Protein AF-A0A1G3RP27-F1 (afdb_monomer_lite)

Radius of gyration: 16.01 Å; chains: 1; bounding box: 35×32×44 Å

Foldseek 3Di:
DVVCVVVVQPDDDDDDPDPVVLVPDDPVSNCVRQNPVNLLQEAEEDADDPVVCVVSNSAPCRSVLYQYLCNVVDDFDDDDPVNSCVNSLNDPVSVVVSSCVSRVCRVVSNVVRVVVVVVVVD

Secondary structure (DSSP, 8-state):
-HHHHHTT--------S-HHHHHTS-HHHHHHHS-HHHHHT---EESS-GGGGGGG--STTGGGG-EETTTTSSPPPPS-HHHHHHHTT-SHHHHHHHHHHHHHTHHHHHHHHHHHHHHHT-

Sequence (122 aa):
MPVLKEKNLNVRLVCVTSYELFALQNAAYLESIVGPADRADSTFITTHARRLMGEWVFNSDAEKYALSSDWDDRWRSGGALDEVLDEAHMTPEWILKGVQRFVGERDQRLADLIHDIDIALQ

pLDDT: mean 94.34, std 4.42, range [57.84, 97.88]

Structure (mmCIF, N/CA/C/O backbone):
data_AF-A0A1G3RP27-F1
#
_entry.id   AF-A0A1G3RP27-F1
#
loop_
_atom_site.group_PDB
_atom_site.id
_atom_site.type_symbol
_atom_site.label_atom_id
_atom_site.label_alt_id
_atom_site.label_comp_id
_atom_site.label_asym_id
_atom_site.label_entity_id
_atom_site.label_seq_id
_atom_site.pdbx_PDB_ins_code
_atom_site.Cartn_x
_atom_site.Cartn_y
_atom_site.Cartn_z
_atom_site.occupancy
_atom_site.B_iso_or_equiv
_atom_site.auth_seq_id
_atom_site.auth_comp_id
_atom_site.auth_asym_id
_atom_site.auth_atom_id
_atom_site.pdbx_PDB_model_num
ATOM 1 N N . MET A 1 1 ? -10.276 -14.306 3.629 1.00 57.84 1 MET A N 1
ATOM 2 C CA . MET A 1 1 ? -11.033 -13.079 3.299 1.00 57.84 1 MET A CA 1
ATOM 3 C C . MET A 1 1 ? -12.052 -13.385 2.202 1.00 57.84 1 MET A C 1
ATOM 5 O O . MET A 1 1 ? -11.664 -13.410 1.039 1.00 57.84 1 MET A O 1
ATOM 9 N N . PRO A 1 2 ? -13.312 -13.691 2.555 1.00 75.38 2 PRO A N 1
ATOM 10 C CA . PRO A 1 2 ? -14.364 -14.071 1.598 1.00 75.38 2 PRO A CA 1
ATOM 11 C C . PRO A 1 2 ? -14.642 -12.978 0.555 1.00 75.38 2 PRO A C 1
ATOM 13 O O . PRO A 1 2 ? -14.640 -13.246 -0.641 1.00 75.38 2 PRO A O 1
ATOM 16 N N . VAL A 1 3 ? -14.704 -11.723 1.010 1.00 86.31 3 VAL A N 1
ATOM 17 C CA . VAL A 1 3 ? -15.089 -10.555 0.202 1.00 86.31 3 VAL A CA 1
ATOM 18 C C . VAL A 1 3 ? -14.172 -10.299 -1.004 1.00 86.31 3 VAL A C 1
ATOM 20 O O . VAL A 1 3 ? -14.656 -9.953 -2.078 1.00 86.31 3 VAL A O 1
ATOM 23 N N . LEU A 1 4 ? -12.851 -10.492 -0.873 1.00 86.25 4 LEU A N 1
ATOM 24 C CA . LEU A 1 4 ? -11.916 -10.294 -1.996 1.00 86.25 4 LEU A CA 1
ATOM 25 C C . LEU A 1 4 ? -12.121 -11.340 -3.099 1.00 86.25 4 LEU A C 1
ATOM 27 O O . LEU A 1 4 ? -12.065 -11.009 -4.281 1.00 86.25 4 LEU A O 1
ATOM 31 N N . LYS A 1 5 ? -12.401 -12.592 -2.707 1.00 85.62 5 LYS A N 1
ATOM 32 C CA . LYS A 1 5 ? -12.699 -13.682 -3.644 1.00 85.62 5 LYS A CA 1
ATOM 33 C C . LYS A 1 5 ? -14.053 -13.476 -4.316 1.00 85.62 5 LYS A C 1
ATOM 35 O O . LYS A 1 5 ? -14.148 -13.624 -5.526 1.00 85.62 5 LYS A O 1
ATOM 40 N N . GLU A 1 6 ? -15.070 -13.084 -3.551 1.00 90.38 6 GLU A N 1
ATOM 41 C CA . GLU A 1 6 ? -16.410 -12.767 -4.069 1.00 90.38 6 GLU A CA 1
ATOM 42 C C . GLU A 1 6 ? -16.377 -11.641 -5.108 1.00 90.38 6 GLU A C 1
ATOM 44 O O . GLU A 1 6 ? -17.086 -11.695 -6.108 1.00 90.38 6 GLU A O 1
ATOM 49 N N . LYS A 1 7 ? -15.522 -10.635 -4.897 1.00 89.31 7 LYS A N 1
ATOM 50 C CA . LYS A 1 7 ? -15.333 -9.510 -5.823 1.00 89.31 7 LYS A CA 1
ATOM 51 C C . LYS A 1 7 ? -14.309 -9.775 -6.931 1.00 89.31 7 LYS A C 1
ATOM 53 O O . LYS A 1 7 ? -14.045 -8.870 -7.715 1.00 89.31 7 LYS A O 1
ATOM 58 N N . ASN A 1 8 ? -13.743 -10.984 -6.997 1.00 92.00 8 ASN A N 1
ATOM 59 C CA . ASN A 1 8 ? -12.725 -11.388 -7.969 1.00 92.00 8 ASN A CA 1
ATOM 60 C C . ASN A 1 8 ? -11.515 -10.429 -8.038 1.00 92.00 8 ASN A C 1
ATOM 62 O O . ASN A 1 8 ? -11.008 -10.115 -9.113 1.00 92.00 8 ASN A O 1
ATOM 66 N N . LEU A 1 9 ? -11.066 -9.932 -6.881 1.00 92.12 9 LEU A N 1
ATOM 67 C CA . LEU A 1 9 ? -9.916 -9.033 -6.787 1.00 92.12 9 LEU A CA 1
ATOM 68 C C . LEU A 1 9 ? -8.628 -9.857 -6.699 1.00 92.12 9 LEU A C 1
ATOM 70 O O . LEU A 1 9 ? -8.378 -10.524 -5.693 1.00 92.12 9 LEU A O 1
ATOM 74 N N . ASN A 1 10 ? -7.807 -9.806 -7.749 1.00 91.19 10 ASN A N 1
ATOM 75 C CA . ASN A 1 10 ? -6.517 -10.490 -7.787 1.00 91.19 10 ASN A CA 1
ATOM 76 C C . ASN A 1 10 ? -5.450 -9.668 -7.050 1.00 91.19 10 ASN A C 1
ATOM 78 O O . ASN A 1 10 ? -4.773 -8.837 -7.650 1.00 91.19 10 ASN A O 1
ATOM 82 N N . VAL A 1 11 ? -5.333 -9.879 -5.738 1.00 92.69 11 VAL A N 1
ATOM 83 C CA . VAL A 1 11 ? -4.360 -9.190 -4.879 1.00 92.69 11 VAL A CA 1
ATOM 84 C C . VAL A 1 11 ? -3.637 -10.154 -3.958 1.00 92.69 11 VAL A C 1
ATOM 86 O O . VAL A 1 11 ? -4.193 -11.160 -3.510 1.00 92.69 11 VAL A O 1
ATOM 89 N N . ARG A 1 12 ? -2.406 -9.786 -3.608 1.00 93.88 12 ARG A N 1
ATOM 90 C CA . ARG A 1 12 ? -1.611 -10.443 -2.577 1.00 93.88 12 ARG A CA 1
ATOM 91 C C . ARG A 1 12 ? -1.407 -9.472 -1.421 1.00 93.88 12 ARG A C 1
ATOM 93 O O . ARG A 1 12 ? -0.906 -8.374 -1.618 1.00 93.88 12 ARG A O 1
ATOM 100 N N . LEU A 1 13 ? -1.818 -9.876 -0.222 1.00 93.56 13 LEU A N 1
ATOM 101 C CA . LEU A 1 13 ? -1.623 -9.091 0.996 1.00 93.56 13 LEU A CA 1
ATOM 102 C C . LEU A 1 13 ? -0.425 -9.641 1.757 1.00 93.56 13 LEU A C 1
ATOM 104 O O . LEU A 1 13 ? -0.381 -10.830 2.078 1.00 93.56 13 LEU A O 1
ATOM 108 N N . VAL A 1 14 ? 0.526 -8.764 2.054 1.00 94.88 14 VAL A N 1
ATOM 109 C CA . VAL A 1 14 ? 1.725 -9.082 2.826 1.00 94.88 14 VAL A CA 1
ATOM 110 C C . VAL A 1 14 ? 1.719 -8.204 4.070 1.00 94.88 14 VAL A C 1
ATOM 112 O O . VAL A 1 14 ? 1.596 -6.988 3.972 1.00 94.88 14 VAL A O 1
ATOM 115 N N . CYS A 1 15 ? 1.834 -8.820 5.245 1.00 94.62 15 CYS A N 1
ATOM 116 C CA . CYS A 1 15 ? 1.971 -8.104 6.508 1.00 94.62 15 CYS A CA 1
ATOM 117 C C . CYS A 1 15 ? 3.421 -8.210 6.975 1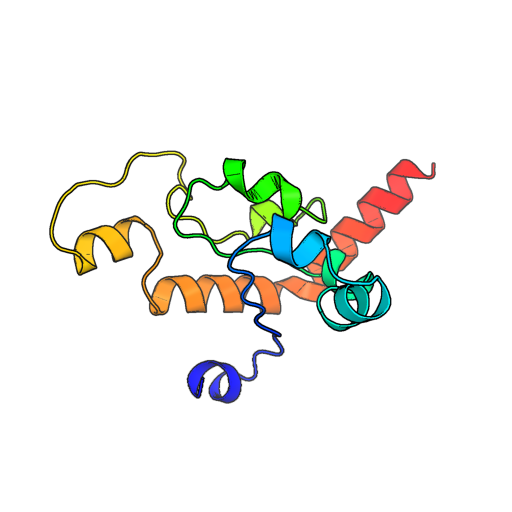.00 94.62 15 CYS A C 1
ATOM 119 O O . CYS A 1 15 ? 3.904 -9.310 7.246 1.00 94.62 15 CYS A O 1
ATOM 121 N N . VAL A 1 16 ? 4.100 -7.068 7.067 1.00 92.69 16 VAL A N 1
ATOM 122 C CA . VAL A 1 16 ? 5.460 -6.973 7.599 1.00 92.69 16 VAL A CA 1
ATOM 123 C C . VAL A 1 16 ? 5.424 -6.113 8.853 1.00 92.69 16 VAL A C 1
ATOM 125 O O . VAL A 1 16 ? 5.202 -4.910 8.789 1.00 92.69 16 VAL A O 1
ATOM 128 N N . THR A 1 17 ? 5.603 -6.749 10.009 1.00 89.25 17 THR A N 1
ATOM 129 C CA . THR A 1 17 ? 5.469 -6.106 11.327 1.00 89.25 17 THR A CA 1
ATOM 130 C C . THR A 1 17 ? 6.692 -5.286 11.732 1.00 89.25 17 THR A C 1
ATOM 132 O O . THR A 1 17 ? 6.562 -4.348 12.510 1.00 89.25 17 THR A O 1
ATOM 135 N N . SER A 1 18 ? 7.874 -5.626 11.214 1.00 92.44 18 SER A N 1
ATOM 136 C CA . SER A 1 18 ? 9.106 -4.845 11.349 1.00 92.44 18 SER A CA 1
ATOM 137 C C . SER A 1 18 ? 9.861 -4.904 10.034 1.00 92.44 18 SER A C 1
ATOM 139 O O . SER A 1 18 ? 10.178 -5.988 9.535 1.00 92.44 18 SER A O 1
ATOM 141 N N . TYR A 1 19 ? 10.143 -3.726 9.484 1.00 93.38 19 TYR A N 1
ATOM 142 C CA . TYR A 1 19 ? 10.922 -3.611 8.264 1.00 93.38 19 TYR A CA 1
ATOM 143 C C . TYR A 1 19 ? 12.355 -4.099 8.480 1.00 93.38 19 TYR A C 1
ATOM 145 O O . TYR A 1 19 ? 12.875 -4.846 7.662 1.00 93.38 19 TYR A O 1
ATOM 153 N N . GLU A 1 20 ? 12.969 -3.764 9.612 1.00 95.19 20 GLU A N 1
ATOM 154 C CA . GLU A 1 20 ? 14.351 -4.119 9.927 1.00 95.19 20 GLU A CA 1
ATOM 155 C C . GLU A 1 20 ? 14.533 -5.637 10.002 1.00 95.19 20 GLU A C 1
ATOM 157 O O . GLU A 1 20 ? 15.450 -6.185 9.394 1.00 95.19 20 GLU A O 1
ATOM 162 N N . LEU A 1 21 ? 13.632 -6.348 10.690 1.00 96.75 21 LEU A N 1
ATOM 163 C CA . LEU A 1 21 ? 13.686 -7.812 10.756 1.00 96.75 21 LEU A CA 1
ATOM 164 C C . LEU A 1 21 ? 13.448 -8.464 9.394 1.00 96.75 21 LEU A C 1
ATOM 166 O O . LEU A 1 21 ? 14.044 -9.503 9.101 1.00 96.75 21 LEU A O 1
ATOM 170 N N . PHE A 1 22 ? 12.589 -7.865 8.568 1.00 96.50 22 PHE A N 1
ATOM 171 C CA . PHE A 1 22 ? 12.375 -8.314 7.200 1.00 96.50 22 PHE A CA 1
ATOM 172 C C . PHE A 1 22 ? 13.629 -8.096 6.347 1.00 96.50 22 PHE A C 1
ATOM 174 O O . PHE A 1 22 ? 14.082 -9.032 5.701 1.00 96.50 22 PHE A O 1
ATOM 181 N N . ALA A 1 23 ? 14.253 -6.922 6.424 1.00 95.50 23 ALA A N 1
ATOM 182 C CA . ALA A 1 23 ? 15.459 -6.570 5.679 1.00 95.50 23 ALA A CA 1
ATOM 183 C C . ALA A 1 23 ? 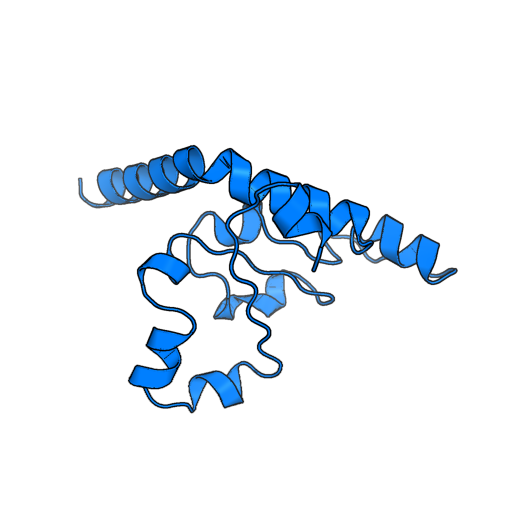16.685 -7.425 6.054 1.00 95.50 23 ALA A C 1
ATOM 185 O O . ALA A 1 23 ? 17.582 -7.602 5.234 1.00 95.50 23 ALA A O 1
ATOM 186 N N . LEU A 1 24 ? 16.718 -7.993 7.265 1.00 97.38 24 LEU A N 1
ATOM 187 C CA . LEU A 1 24 ? 17.756 -8.938 7.699 1.00 97.38 24 LEU A CA 1
ATOM 188 C C . LEU A 1 24 ? 17.611 -10.348 7.098 1.00 97.38 24 LEU A C 1
ATOM 190 O O . LEU A 1 24 ? 18.508 -11.177 7.272 1.00 97.38 24 LEU A O 1
ATOM 194 N N . GLN A 1 25 ? 16.496 -10.658 6.431 1.00 97.75 25 GLN A N 1
ATOM 195 C CA . GLN A 1 25 ? 16.303 -11.964 5.805 1.00 97.75 25 GLN A CA 1
ATOM 196 C C . GLN A 1 25 ? 17.176 -12.119 4.552 1.00 97.75 25 GLN A C 1
ATOM 198 O O . GLN A 1 25 ? 17.633 -11.154 3.945 1.00 97.75 25 GLN A O 1
ATOM 203 N N . ASN A 1 26 ? 17.413 -13.365 4.139 1.00 97.88 26 ASN A N 1
ATOM 204 C CA . ASN A 1 26 ? 18.196 -13.635 2.934 1.00 97.88 26 ASN A CA 1
ATOM 205 C C . ASN A 1 26 ? 17.469 -13.172 1.653 1.00 97.88 26 ASN A C 1
ATOM 207 O O . ASN A 1 26 ? 16.240 -13.094 1.612 1.00 97.88 26 ASN A O 1
ATOM 211 N N . ALA A 1 27 ? 18.236 -12.926 0.586 1.00 96.50 27 ALA A N 1
ATOM 212 C CA . ALA A 1 27 ? 17.712 -12.412 -0.682 1.00 96.50 27 ALA A CA 1
ATOM 213 C C . ALA A 1 27 ? 16.619 -13.303 -1.296 1.00 96.50 27 ALA A C 1
ATOM 215 O O . ALA A 1 27 ? 15.594 -12.790 -1.732 1.00 96.50 27 ALA A O 1
ATOM 216 N N . ALA A 1 28 ? 16.784 -14.630 -1.257 1.00 97.88 28 ALA A N 1
ATOM 217 C CA . ALA A 1 28 ? 15.789 -15.555 -1.800 1.00 97.88 28 ALA A CA 1
ATOM 218 C C . ALA A 1 28 ? 14.436 -15.445 -1.072 1.00 97.88 28 ALA A C 1
ATOM 220 O O . ALA A 1 28 ? 13.383 -15.472 -1.705 1.00 97.88 28 ALA A O 1
ATOM 221 N N . TYR A 1 29 ? 14.452 -15.271 0.254 1.00 97.19 29 TYR A N 1
ATOM 222 C CA . TYR A 1 29 ? 13.243 -15.015 1.030 1.00 97.19 29 TYR A CA 1
ATOM 223 C C . TYR A 1 29 ? 12.627 -13.664 0.661 1.00 97.19 29 TYR A C 1
ATOM 225 O O . TYR A 1 29 ? 11.440 -13.606 0.348 1.00 97.19 29 TYR A O 1
ATOM 233 N N . LEU A 1 30 ? 13.424 -12.593 0.641 1.00 95.56 30 LEU A N 1
ATOM 234 C CA . LEU A 1 30 ? 12.952 -11.252 0.287 1.00 95.56 30 LEU A CA 1
ATOM 235 C C . LEU A 1 30 ? 12.284 -11.223 -1.094 1.00 95.56 30 LEU A C 1
ATOM 237 O O . LEU A 1 30 ? 11.179 -10.700 -1.221 1.00 95.56 30 LEU A O 1
ATOM 241 N N . GLU A 1 31 ? 12.910 -11.833 -2.100 1.00 96.19 31 GLU A N 1
ATOM 242 C CA . GLU A 1 31 ? 12.382 -11.921 -3.466 1.00 96.19 31 GLU A CA 1
ATOM 243 C C . GLU A 1 31 ? 11.125 -12.787 -3.562 1.00 96.19 31 GLU A C 1
ATOM 245 O O . GLU A 1 31 ? 10.232 -12.477 -4.347 1.00 96.19 31 GLU A O 1
ATOM 250 N N . SER A 1 32 ? 11.008 -13.834 -2.737 1.00 96.19 32 SER A N 1
ATOM 251 C CA . SER A 1 32 ? 9.784 -14.644 -2.678 1.00 96.19 32 SER A CA 1
ATOM 252 C C . SER A 1 32 ? 8.585 -13.882 -2.102 1.00 96.19 32 SER A C 1
ATOM 254 O O . SER A 1 32 ? 7.436 -14.238 -2.372 1.00 96.19 32 SER A O 1
ATOM 256 N N . ILE A 1 33 ? 8.838 -12.837 -1.303 1.00 95.81 33 ILE A N 1
ATOM 257 C CA . ILE A 1 33 ? 7.797 -12.042 -0.650 1.00 95.81 33 ILE A CA 1
ATOM 258 C C . ILE A 1 33 ? 7.520 -10.738 -1.398 1.00 95.81 33 ILE A C 1
ATOM 260 O O . ILE A 1 33 ? 6.353 -10.421 -1.585 1.00 95.81 33 ILE A O 1
ATOM 264 N N . VAL A 1 34 ? 8.517 -9.969 -1.832 1.00 94.94 34 VAL A N 1
ATOM 265 C CA . VAL A 1 34 ? 8.313 -8.732 -2.609 1.00 94.94 34 VAL A CA 1
ATOM 266 C C . VAL A 1 34 ? 9.378 -8.643 -3.704 1.00 94.94 34 VAL A C 1
ATOM 268 O O . VAL A 1 34 ? 10.407 -7.969 -3.558 1.00 94.94 34 VAL A O 1
ATOM 271 N N . GLY A 1 35 ? 9.135 -9.365 -4.799 1.00 95.88 35 GLY A N 1
ATOM 272 C CA . GLY A 1 35 ? 10.021 -9.409 -5.957 1.00 95.88 35 GLY A CA 1
ATOM 273 C C . GLY A 1 35 ? 9.929 -8.146 -6.825 1.00 95.88 35 GLY A C 1
ATOM 274 O O . GLY A 1 35 ? 9.117 -7.259 -6.559 1.00 95.88 35 GLY A O 1
ATOM 275 N N . PRO A 1 36 ? 10.734 -8.042 -7.898 1.00 96.00 36 PRO A N 1
ATOM 276 C CA . PRO A 1 36 ? 10.778 -6.841 -8.739 1.00 96.00 36 PRO A CA 1
ATOM 277 C C . PRO A 1 36 ? 9.424 -6.452 -9.350 1.00 96.00 36 PRO A C 1
ATOM 279 O O . PRO A 1 36 ? 9.054 -5.282 -9.331 1.00 96.00 36 PRO A O 1
ATOM 282 N N . ALA A 1 37 ? 8.654 -7.431 -9.836 1.00 95.19 37 ALA A N 1
ATOM 283 C CA . ALA A 1 37 ? 7.319 -7.182 -10.382 1.00 95.19 37 ALA A CA 1
ATOM 284 C C . ALA A 1 37 ? 6.333 -6.698 -9.306 1.00 95.19 37 ALA A C 1
ATOM 286 O O . ALA A 1 37 ? 5.541 -5.798 -9.568 1.00 95.19 37 ALA A O 1
ATOM 287 N N . ASP A 1 38 ? 6.418 -7.240 -8.085 1.00 95.75 38 ASP A N 1
ATOM 288 C CA . ASP A 1 38 ? 5.594 -6.778 -6.965 1.00 95.75 38 ASP A CA 1
ATOM 289 C C . ASP A 1 38 ? 5.951 -5.341 -6.583 1.00 95.75 38 ASP A C 1
A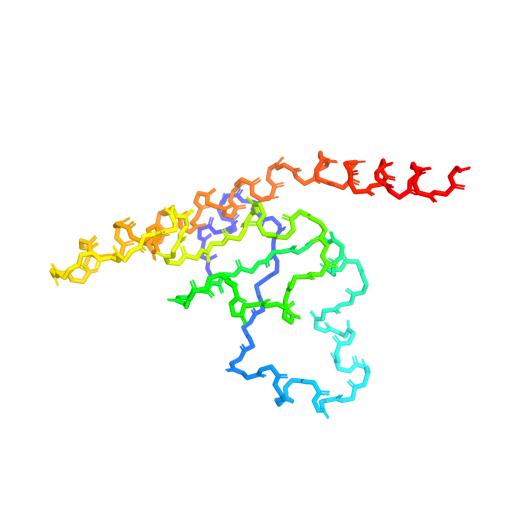TOM 291 O O . ASP A 1 38 ? 5.069 -4.530 -6.342 1.00 95.75 38 ASP A O 1
ATOM 295 N N . ARG A 1 39 ? 7.242 -4.991 -6.569 1.00 95.94 39 ARG A N 1
ATOM 296 C CA . ARG A 1 39 ? 7.704 -3.623 -6.283 1.00 95.94 39 ARG A CA 1
ATOM 297 C C . ARG A 1 39 ? 7.162 -2.614 -7.295 1.00 95.94 39 ARG A C 1
ATOM 299 O O . ARG A 1 39 ? 6.760 -1.526 -6.895 1.00 95.94 39 ARG A O 1
ATOM 306 N N . ALA A 1 40 ? 7.093 -2.985 -8.571 1.00 96.25 40 ALA A N 1
ATOM 307 C CA . ALA A 1 40 ? 6.499 -2.147 -9.613 1.00 96.25 40 ALA A CA 1
ATOM 308 C C . ALA A 1 40 ? 4.965 -2.032 -9.498 1.00 96.25 40 ALA A C 1
ATOM 310 O O . ALA A 1 40 ? 4.406 -0.994 -9.833 1.00 96.25 40 ALA A O 1
ATOM 311 N N . ASP A 1 41 ? 4.286 -3.075 -9.006 1.00 96.94 41 ASP A N 1
ATOM 312 C CA . ASP A 1 41 ? 2.823 -3.157 -8.889 1.00 96.94 41 ASP A CA 1
ATOM 313 C C . ASP A 1 41 ? 2.364 -3.295 -7.426 1.00 96.94 41 ASP A C 1
ATOM 315 O O . ASP A 1 41 ? 1.597 -4.192 -7.069 1.00 96.94 41 ASP A O 1
ATOM 319 N N . SER A 1 42 ? 2.850 -2.417 -6.545 1.00 97.19 42 SER A N 1
ATOM 320 C CA . SER A 1 42 ? 2.465 -2.415 -5.128 1.00 97.19 42 SER A CA 1
ATOM 321 C C . SER A 1 42 ? 2.179 -1.024 -4.581 1.00 97.19 42 SER A C 1
ATOM 323 O O . SER A 1 42 ? 2.640 -0.000 -5.084 1.00 97.19 42 SER A O 1
ATOM 325 N N . THR A 1 43 ? 1.395 -1.032 -3.508 1.00 97.50 43 THR A N 1
ATOM 326 C CA . THR A 1 43 ? 1.136 0.081 -2.599 1.00 97.50 43 THR A CA 1
ATOM 327 C C . THR A 1 43 ? 1.086 -0.473 -1.168 1.00 97.50 43 THR A C 1
ATOM 329 O O . THR A 1 43 ? 1.203 -1.686 -0.965 1.00 97.50 43 THR A O 1
A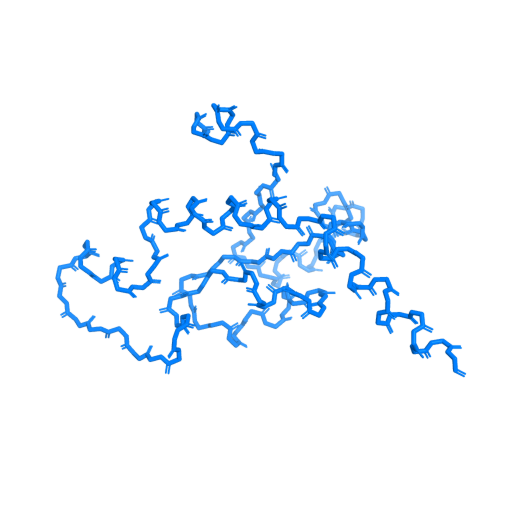TOM 332 N N . PHE A 1 44 ? 0.916 0.386 -0.168 1.00 96.94 44 PHE A N 1
ATOM 333 C CA . PHE A 1 44 ? 0.938 0.013 1.244 1.00 96.94 44 PHE A CA 1
ATOM 334 C C . PHE A 1 44 ? -0.294 0.514 2.004 1.00 96.94 44 PHE A C 1
ATOM 336 O O . PHE A 1 44 ? -0.965 1.472 1.619 1.00 96.94 44 PHE A O 1
ATOM 343 N N . ILE A 1 45 ? -0.580 -0.161 3.116 1.00 96.50 45 ILE A N 1
ATOM 344 C CA . ILE A 1 45 ? -1.629 0.196 4.072 1.00 96.50 45 ILE A CA 1
ATOM 345 C C . ILE A 1 45 ? -0.951 0.413 5.419 1.00 96.50 45 ILE A C 1
ATOM 347 O O . ILE A 1 45 ? -0.146 -0.418 5.841 1.00 96.50 45 ILE A O 1
ATOM 351 N N . THR A 1 46 ? -1.268 1.505 6.106 1.00 94.75 46 THR A N 1
ATOM 352 C CA . THR A 1 46 ? -0.688 1.809 7.412 1.00 94.75 46 THR A CA 1
ATOM 353 C C . THR A 1 46 ? -1.671 2.540 8.314 1.00 94.75 46 THR A C 1
ATOM 355 O O . THR A 1 46 ? -2.433 3.397 7.881 1.00 94.75 46 THR A O 1
ATOM 358 N N . THR A 1 47 ? -1.630 2.229 9.606 1.00 91.50 47 THR A N 1
ATOM 359 C CA . THR A 1 47 ? -2.315 3.021 10.636 1.00 91.50 47 THR A CA 1
ATOM 360 C C . THR A 1 47 ? -1.474 4.214 11.098 1.00 91.50 47 THR A C 1
ATOM 362 O O . THR A 1 47 ? -1.964 5.057 11.850 1.00 91.50 47 THR A O 1
ATOM 365 N N . HIS A 1 48 ? -0.212 4.294 10.669 1.00 90.88 48 HIS A N 1
ATOM 366 C CA . HIS A 1 48 ? 0.707 5.390 10.964 1.00 90.88 48 HIS A CA 1
ATOM 367 C C . HIS A 1 48 ? 0.651 6.483 9.889 1.00 90.88 48 HIS A C 1
ATOM 369 O O . HIS A 1 48 ? -0.031 6.349 8.876 1.00 90.88 48 HIS A O 1
ATOM 375 N N . ALA A 1 49 ? 1.413 7.557 10.104 1.00 92.00 49 ALA A N 1
ATOM 376 C CA . ALA A 1 49 ? 1.577 8.607 9.108 1.00 92.00 49 ALA A CA 1
ATOM 377 C C . ALA A 1 49 ? 2.235 8.066 7.828 1.00 92.00 49 ALA A C 1
ATOM 379 O O . ALA A 1 49 ? 3.268 7.388 7.907 1.00 92.00 49 ALA A O 1
ATOM 380 N N . ARG A 1 50 ? 1.691 8.426 6.659 1.00 94.19 50 ARG A N 1
ATOM 381 C CA . ARG A 1 50 ? 2.158 7.987 5.331 1.00 94.19 50 ARG A CA 1
ATOM 382 C C . ARG A 1 50 ? 3.659 8.189 5.147 1.00 94.19 50 ARG A C 1
ATOM 384 O O . ARG A 1 50 ? 4.358 7.269 4.738 1.00 94.19 50 ARG A O 1
ATOM 391 N N . ARG A 1 51 ? 4.172 9.350 5.569 1.00 93.00 51 ARG A N 1
ATOM 392 C CA . ARG A 1 51 ? 5.594 9.728 5.453 1.00 93.00 51 ARG A CA 1
ATOM 393 C C . ARG A 1 51 ? 6.576 8.767 6.136 1.00 93.00 51 ARG A C 1
ATOM 395 O O . ARG A 1 51 ? 7.766 8.817 5.855 1.00 93.00 51 ARG A O 1
ATOM 402 N N . LEU A 1 52 ? 6.111 7.950 7.085 1.00 93.44 52 LEU A N 1
ATOM 403 C CA . LEU A 1 52 ? 6.956 6.982 7.792 1.00 93.44 52 LEU A CA 1
ATOM 404 C C . LEU A 1 52 ? 7.154 5.690 6.992 1.00 93.44 52 LEU A C 1
ATOM 406 O O . LEU A 1 52 ? 7.985 4.870 7.361 1.00 93.44 52 LEU A O 1
ATOM 410 N N . MET A 1 53 ? 6.400 5.500 5.910 1.00 95.06 53 MET A N 1
ATOM 411 C CA . MET A 1 53 ? 6.422 4.286 5.098 1.00 95.06 53 MET A CA 1
ATOM 412 C C . MET A 1 53 ? 7.423 4.364 3.939 1.00 95.06 53 MET A C 1
ATOM 414 O O . MET A 1 53 ? 7.282 3.611 2.985 1.00 95.06 53 MET A O 1
ATOM 418 N N . GLY A 1 54 ? 8.434 5.242 4.005 1.00 94.56 54 GLY A N 1
ATOM 419 C CA . GLY A 1 54 ? 9.396 5.464 2.913 1.00 94.56 54 GLY A CA 1
ATOM 420 C C . GLY A 1 54 ? 10.060 4.183 2.392 1.00 94.56 54 GLY A C 1
ATOM 421 O O . GLY A 1 54 ? 10.203 4.010 1.189 1.00 94.56 54 GLY A O 1
ATOM 422 N N . GLU A 1 55 ? 10.352 3.233 3.282 1.00 94.62 55 GLU A N 1
ATOM 423 C CA . GLU A 1 55 ? 10.915 1.917 2.937 1.00 94.62 55 GLU A CA 1
ATOM 424 C C . GLU A 1 55 ? 9.977 1.026 2.093 1.00 94.62 55 GLU A C 1
ATOM 426 O O . GLU A 1 55 ? 10.413 0.034 1.510 1.00 94.62 55 GLU A O 1
ATOM 431 N N . TRP A 1 56 ? 8.688 1.372 2.021 1.00 95.00 56 TRP A N 1
ATOM 432 C CA . TRP A 1 56 ? 7.645 0.684 1.253 1.00 95.00 56 TRP A CA 1
ATOM 433 C C . TRP A 1 56 ? 7.205 1.460 0.000 1.00 95.00 56 TRP A C 1
ATOM 435 O O . TRP A 1 56 ? 6.348 0.984 -0.747 1.00 95.00 56 TRP A O 1
ATOM 445 N N . VAL A 1 57 ? 7.780 2.641 -0.257 1.00 96.12 57 VAL A N 1
ATOM 446 C CA . VAL A 1 57 ? 7.518 3.440 -1.465 1.00 96.12 57 VAL A CA 1
ATOM 447 C C . VAL A 1 57 ? 8.415 2.930 -2.597 1.00 96.12 57 VAL A C 1
ATOM 449 O O . VAL A 1 57 ? 9.506 3.441 -2.835 1.00 96.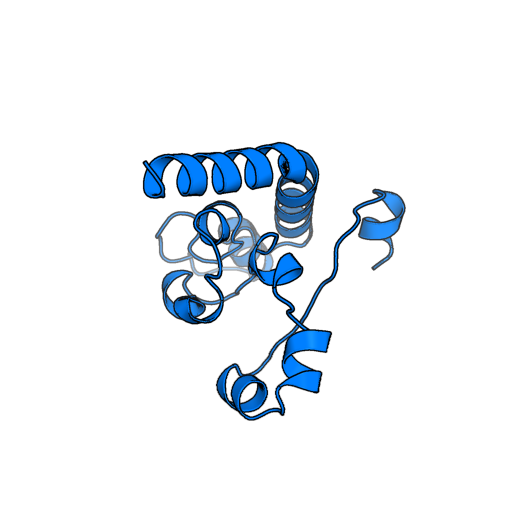12 57 VAL A O 1
ATOM 452 N N . PHE A 1 58 ? 7.980 1.870 -3.282 1.00 95.69 58 PHE A N 1
ATOM 453 C CA . PHE A 1 58 ? 8.798 1.199 -4.304 1.00 95.69 58 PHE A CA 1
ATOM 454 C C . PHE A 1 58 ? 8.696 1.784 -5.717 1.00 95.69 58 PHE A C 1
ATOM 456 O O . PHE A 1 58 ? 9.548 1.491 -6.555 1.00 95.69 58 PHE A O 1
ATOM 463 N N . ASN A 1 59 ? 7.658 2.565 -6.001 1.00 95.19 59 ASN A N 1
ATOM 464 C CA . ASN A 1 59 ? 7.375 3.128 -7.320 1.00 95.19 59 ASN A CA 1
ATOM 465 C C . ASN A 1 59 ? 6.699 4.504 -7.175 1.00 95.19 59 ASN A C 1
ATOM 467 O O . ASN A 1 59 ? 6.236 4.854 -6.087 1.00 95.19 59 ASN A O 1
ATOM 471 N N . SER A 1 60 ? 6.649 5.278 -8.264 1.00 92.75 60 SER A N 1
ATOM 472 C CA . SER A 1 60 ? 6.104 6.647 -8.283 1.00 92.75 60 SER A CA 1
ATOM 473 C C . SER A 1 60 ? 4.615 6.720 -7.929 1.00 92.75 60 SER A C 1
ATOM 475 O O . SER A 1 60 ? 4.163 7.710 -7.359 1.00 92.75 60 SER A O 1
ATOM 477 N N . ASP A 1 61 ? 3.859 5.658 -8.202 1.00 94.50 61 ASP A N 1
ATOM 478 C CA . ASP A 1 61 ? 2.427 5.576 -7.920 1.00 94.50 61 ASP A CA 1
ATOM 479 C C . ASP A 1 61 ? 2.108 5.069 -6.504 1.00 94.50 61 ASP A C 1
ATOM 481 O O . ASP A 1 61 ? 0.964 5.182 -6.057 1.00 94.50 61 ASP A O 1
ATOM 485 N N . ALA A 1 62 ? 3.080 4.522 -5.765 1.00 95.62 62 ALA A N 1
ATOM 486 C CA . ALA A 1 62 ? 2.824 3.796 -4.521 1.00 95.62 62 ALA A CA 1
ATOM 487 C C . ALA A 1 62 ? 2.047 4.641 -3.498 1.00 95.62 62 ALA A C 1
ATOM 489 O O . ALA A 1 62 ? 1.085 4.152 -2.904 1.00 95.62 62 ALA A O 1
ATOM 490 N N . GLU A 1 63 ? 2.403 5.917 -3.333 1.00 94.81 63 GLU A N 1
ATOM 491 C CA . GLU A 1 63 ? 1.731 6.827 -2.397 1.00 94.81 63 GLU A CA 1
ATOM 492 C C . GLU A 1 63 ? 0.335 7.270 -2.864 1.00 94.81 63 GLU A C 1
ATOM 494 O O . GLU A 1 63 ? -0.545 7.485 -2.034 1.00 94.81 63 GLU A O 1
ATOM 499 N N . LYS A 1 64 ? 0.085 7.348 -4.179 1.00 95.12 64 LYS A N 1
ATOM 500 C CA . LYS A 1 64 ? -1.214 7.747 -4.765 1.00 95.12 64 LYS A CA 1
ATOM 501 C C . LYS A 1 64 ? -2.340 6.756 -4.448 1.00 95.12 64 LYS A C 1
ATOM 503 O O . LYS A 1 64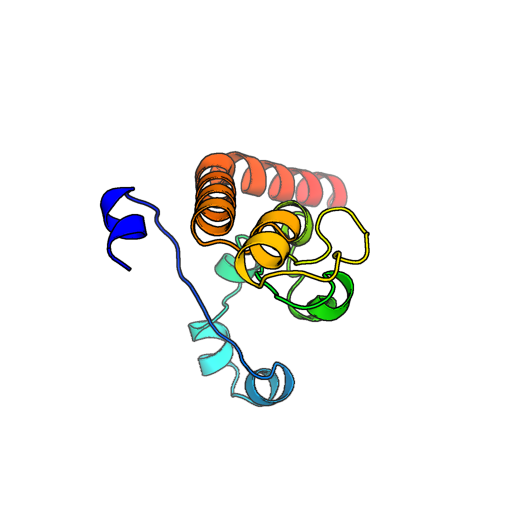 ? -3.522 7.124 -4.459 1.00 95.12 64 LYS A O 1
ATOM 508 N N . TYR A 1 65 ? -1.971 5.505 -4.186 1.00 96.31 65 TYR A N 1
ATOM 509 C CA . TYR A 1 65 ? -2.885 4.423 -3.820 1.00 96.31 65 TYR A CA 1
ATOM 510 C C . TYR A 1 65 ? -2.713 3.950 -2.374 1.00 96.31 65 TYR A C 1
ATOM 512 O O . TYR A 1 65 ? -3.412 3.022 -1.962 1.00 96.31 65 TYR A O 1
ATOM 520 N N . ALA A 1 66 ? -1.822 4.588 -1.608 1.00 97.00 66 ALA A N 1
ATOM 521 C CA . ALA A 1 66 ? -1.587 4.223 -0.223 1.00 97.00 66 ALA A CA 1
ATOM 522 C C . ALA A 1 66 ? -2.831 4.493 0.624 1.00 97.00 66 ALA A C 1
ATOM 524 O O . ALA A 1 66 ? -3.521 5.502 0.461 1.00 97.00 66 ALA A O 1
ATOM 525 N N . LEU A 1 67 ? -3.097 3.588 1.561 1.00 97.19 67 LEU A N 1
ATOM 526 C CA . LEU A 1 67 ? -4.152 3.758 2.552 1.00 97.19 67 LEU A CA 1
ATOM 527 C C . LEU A 1 67 ? -3.489 4.095 3.883 1.00 97.19 67 LEU A C 1
ATOM 529 O O . LEU A 1 67 ? -2.876 3.231 4.509 1.00 97.19 67 LEU A O 1
ATOM 533 N N . SER A 1 68 ? -3.590 5.352 4.299 1.00 96.00 68 SER A N 1
ATOM 534 C CA . SER A 1 68 ? -3.016 5.837 5.553 1.00 96.00 68 SER A CA 1
ATOM 535 C C . SER A 1 68 ? -4.052 6.575 6.394 1.00 96.00 68 SER A C 1
ATOM 537 O O . SER A 1 68 ? -5.023 7.120 5.870 1.00 96.00 68 SER A O 1
ATOM 539 N N . SER A 1 69 ? -3.839 6.613 7.710 1.00 94.81 69 SER A N 1
ATOM 540 C CA . SER A 1 69 ? -4.729 7.325 8.637 1.00 94.81 69 SER A CA 1
ATOM 541 C C . SER A 1 69 ? -4.691 8.850 8.469 1.00 94.81 69 SER A C 1
ATOM 543 O O . SER A 1 69 ? -5.613 9.537 8.898 1.00 94.81 69 SER A O 1
ATOM 545 N N . ASP A 1 70 ? -3.649 9.373 7.821 1.00 94.81 70 ASP A N 1
ATOM 546 C CA . ASP A 1 70 ? -3.426 10.779 7.471 1.00 94.81 70 ASP A CA 1
ATOM 547 C C . ASP A 1 70 ? -3.635 11.051 5.968 1.00 94.81 70 ASP A C 1
ATOM 549 O O . ASP A 1 70 ? -2.926 11.856 5.364 1.00 94.81 70 ASP A O 1
ATOM 553 N N . TRP A 1 71 ? -4.597 10.368 5.340 1.00 94.19 71 TRP A N 1
ATOM 554 C CA . TRP A 1 71 ? -4.874 10.470 3.899 1.00 94.19 71 TRP A CA 1
ATOM 555 C C . TRP A 1 71 ? -5.132 11.908 3.398 1.00 94.19 71 TRP A C 1
ATOM 557 O O . TRP A 1 71 ? -4.886 12.199 2.231 1.00 94.19 71 TRP A O 1
ATOM 567 N N . ASP A 1 72 ? -5.606 12.801 4.268 1.00 94.94 72 ASP A N 1
ATOM 568 C CA . ASP A 1 72 ? -5.892 14.224 4.027 1.00 94.94 72 ASP A CA 1
ATOM 569 C C . ASP A 1 72 ? -4.951 15.177 4.793 1.00 94.94 72 ASP A C 1
ATOM 571 O O . ASP A 1 72 ? -5.274 16.353 4.967 1.00 94.94 72 ASP A O 1
ATOM 575 N N . ASP A 1 73 ? -3.798 14.681 5.260 1.00 93.62 73 ASP A N 1
ATOM 576 C CA . ASP A 1 73 ? -2.746 15.445 5.949 1.00 93.62 73 ASP A CA 1
ATOM 577 C C . ASP A 1 73 ? -3.224 16.174 7.227 1.00 93.62 73 ASP A C 1
ATOM 579 O O . ASP A 1 73 ? -2.770 17.272 7.567 1.00 93.62 73 ASP A O 1
ATOM 583 N N . ARG A 1 74 ? -4.158 15.559 7.967 1.00 92.31 74 ARG A N 1
ATOM 584 C CA . ARG A 1 74 ? -4.737 16.103 9.211 1.00 92.31 74 ARG A CA 1
ATOM 585 C C . ARG A 1 74 ? -4.576 15.165 10.403 1.00 92.31 74 ARG A C 1
ATOM 587 O O . ARG A 1 74 ? -4.431 13.954 10.262 1.00 92.31 74 ARG A O 1
ATOM 594 N N . TRP A 1 75 ? -4.671 15.716 11.608 1.00 90.88 75 TRP A N 1
ATOM 595 C CA . TRP A 1 75 ? -4.862 14.914 12.819 1.00 90.88 75 TRP A CA 1
ATOM 596 C C . TRP A 1 75 ? -6.298 14.398 12.872 1.00 90.88 75 TRP A C 1
ATOM 598 O O . TRP A 1 75 ? -7.213 15.151 12.549 1.00 90.88 75 TRP A O 1
ATOM 608 N N . ARG A 1 76 ? -6.489 13.135 13.273 1.00 92.31 76 ARG A N 1
ATOM 609 C CA . ARG A 1 76 ? -7.833 12.601 13.534 1.00 92.31 76 ARG A CA 1
ATOM 610 C C . ARG A 1 76 ? -8.426 13.241 14.780 1.00 92.31 76 ARG A C 1
ATOM 612 O O . ARG A 1 76 ? -7.691 13.574 15.717 1.00 92.31 76 ARG A O 1
ATOM 619 N N . SER A 1 77 ? -9.746 13.373 14.800 1.00 90.69 77 SER A N 1
ATOM 620 C CA . SER A 1 77 ? -10.463 13.725 16.016 1.00 90.69 77 SER A CA 1
ATOM 621 C C . SER A 1 77 ? -10.360 12.608 17.066 1.00 90.69 77 SER A C 1
ATOM 623 O O . SER A 1 77 ? -9.991 11.467 16.780 1.00 90.69 77 SER A O 1
ATOM 625 N N . GLY A 1 78 ? -10.618 12.958 18.326 1.00 90.88 78 GLY A N 1
ATOM 626 C CA . GLY A 1 78 ? -10.835 11.975 19.385 1.00 90.88 78 GLY A CA 1
ATOM 627 C C . GLY A 1 78 ? -12.325 11.671 19.498 1.00 90.88 78 GLY A C 1
ATOM 628 O O . GLY A 1 78 ? -13.142 12.572 19.331 1.00 90.88 78 GLY A O 1
ATOM 629 N N . GLY A 1 79 ? -12.684 10.434 19.824 1.00 93.62 79 GLY A N 1
ATOM 630 C CA . GLY A 1 79 ? -14.085 10.026 19.883 1.00 93.62 79 GLY A CA 1
ATOM 631 C C . GLY A 1 79 ? -14.236 8.522 20.035 1.00 93.62 79 GLY A C 1
ATOM 632 O O . GLY A 1 79 ? -13.328 7.846 20.534 1.00 93.62 79 GLY A O 1
ATOM 633 N N . ALA A 1 80 ? -15.387 8.004 19.615 1.00 96.12 80 ALA A N 1
ATOM 634 C CA . ALA A 1 80 ? -15.601 6.568 19.556 1.00 96.12 80 ALA A CA 1
ATOM 635 C C . ALA A 1 80 ? -14.710 5.930 18.470 1.00 96.12 80 ALA A C 1
ATOM 637 O O . ALA A 1 80 ? -14.335 6.567 17.487 1.00 96.12 80 ALA A O 1
ATOM 638 N N . LEU A 1 81 ? -14.318 4.667 18.664 1.00 94.69 81 LEU A N 1
ATOM 639 C CA . LEU A 1 81 ? -13.363 3.991 17.777 1.00 94.69 81 LEU A CA 1
ATOM 640 C C . LEU A 1 81 ? -13.863 3.917 16.327 1.00 94.69 81 LEU A C 1
ATOM 642 O O . LEU A 1 81 ? -13.084 4.092 15.397 1.00 94.69 81 LEU A O 1
ATOM 646 N N . ASP A 1 82 ? -15.144 3.634 16.145 1.00 95.31 82 ASP A N 1
ATOM 647 C CA . ASP A 1 82 ? -15.813 3.562 14.850 1.00 95.31 82 ASP A CA 1
ATOM 648 C C . ASP A 1 82 ? -15.817 4.912 14.126 1.00 95.31 82 ASP A C 1
ATOM 650 O O . ASP A 1 82 ? -15.482 4.958 12.945 1.00 95.31 82 ASP A O 1
ATOM 654 N N . GLU A 1 83 ? -16.091 6.005 14.841 1.00 95.75 83 GLU A N 1
ATOM 655 C CA . GLU A 1 83 ? -16.024 7.369 14.298 1.00 95.75 83 GLU A CA 1
ATOM 656 C C . GLU A 1 83 ? -14.602 7.721 13.839 1.00 95.75 83 GLU A C 1
ATOM 658 O O . GLU A 1 83 ? -14.402 8.205 12.725 1.00 95.75 83 GLU A O 1
ATOM 663 N N . VAL A 1 84 ? -13.595 7.416 14.667 1.00 95.38 84 VAL A N 1
ATOM 664 C CA . VAL A 1 84 ? -12.184 7.691 14.350 1.00 95.38 84 VAL A CA 1
ATOM 665 C C . VAL A 1 84 ? -11.700 6.846 13.169 1.00 95.38 84 VAL A C 1
ATOM 667 O O . VAL A 1 84 ? -10.947 7.336 12.325 1.00 95.38 84 VAL A O 1
ATOM 670 N N . LEU A 1 85 ? -12.115 5.578 13.084 1.00 95.62 85 LEU A N 1
ATOM 671 C CA . LEU A 1 85 ? -11.771 4.708 11.957 1.00 95.62 85 LEU A CA 1
ATOM 672 C C . LEU A 1 85 ? -12.426 5.174 10.656 1.00 95.62 85 LEU A C 1
ATOM 674 O O . LEU A 1 85 ? -11.779 5.095 9.610 1.00 95.62 85 LEU A O 1
ATOM 678 N N . ASP A 1 86 ? -13.672 5.649 10.706 1.00 95.94 86 ASP A N 1
ATOM 679 C CA . ASP A 1 86 ? -14.357 6.193 9.532 1.00 95.94 86 ASP A CA 1
ATOM 680 C C . ASP A 1 86 ? -13.693 7.489 9.056 1.00 95.94 86 ASP A C 1
ATOM 682 O O . ASP A 1 86 ? -13.318 7.582 7.890 1.00 95.94 86 ASP A O 1
ATOM 686 N N . GLU A 1 87 ? -13.395 8.429 9.961 1.00 95.69 87 GLU A N 1
ATOM 687 C CA . GLU A 1 87 ? -12.652 9.661 9.646 1.00 95.69 87 GLU A CA 1
ATOM 688 C C . GLU A 1 87 ? -11.257 9.373 9.051 1.00 95.69 87 GLU A C 1
ATOM 690 O O . GLU A 1 87 ? -10.770 10.066 8.150 1.00 95.69 87 GLU A O 1
ATOM 695 N N . ALA A 1 88 ? -10.586 8.333 9.546 1.00 95.88 88 ALA A N 1
ATOM 696 C CA . ALA A 1 88 ? -9.284 7.897 9.049 1.00 95.88 88 ALA A CA 1
ATOM 697 C C . ALA A 1 88 ? -9.346 7.121 7.726 1.00 95.88 88 ALA A C 1
ATOM 699 O O . ALA A 1 88 ? -8.292 6.772 7.200 1.00 95.88 88 ALA A O 1
ATOM 700 N N . HIS A 1 89 ? -10.537 6.818 7.200 1.00 96.00 89 HIS A N 1
ATOM 701 C CA . HIS A 1 89 ? -10.733 5.887 6.084 1.00 96.00 89 HIS A CA 1
ATOM 702 C C . HIS A 1 89 ? -10.111 4.496 6.328 1.00 96.00 89 HIS A C 1
ATOM 704 O O . HIS A 1 89 ? -9.661 3.825 5.399 1.00 96.00 89 HIS A O 1
ATOM 710 N N . MET A 1 90 ? -10.091 4.041 7.583 1.00 95.94 90 MET A N 1
ATOM 711 C CA . MET A 1 90 ? -9.505 2.760 8.004 1.00 95.94 90 MET A CA 1
ATOM 712 C C . MET A 1 90 ? -10.559 1.703 8.367 1.00 95.94 90 MET A C 1
ATOM 714 O O . MET A 1 90 ? -10.214 0.628 8.864 1.00 95.94 90 MET A O 1
ATOM 718 N N . THR A 1 91 ? -11.844 1.968 8.120 1.00 95.94 91 THR A N 1
ATOM 719 C CA . THR A 1 91 ? -12.882 0.933 8.220 1.00 95.94 91 THR A CA 1
ATOM 720 C C . THR A 1 91 ? -12.718 -0.116 7.111 1.00 95.94 91 THR A C 1
ATOM 722 O O . THR A 1 91 ? -12.108 0.157 6.066 1.00 95.94 91 THR A O 1
ATOM 725 N N . PRO A 1 92 ? -13.272 -1.330 7.286 1.00 94.56 92 PRO A N 1
ATOM 726 C CA . PRO A 1 92 ? -13.256 -2.354 6.244 1.00 94.56 92 PRO A CA 1
ATOM 727 C C . PRO A 1 92 ? -13.812 -1.873 4.895 1.00 94.56 92 PRO A C 1
ATOM 729 O O . PRO A 1 92 ? -13.299 -2.271 3.849 1.00 94.56 92 PRO A O 1
ATOM 732 N N . GLU A 1 93 ? -14.830 -1.011 4.901 1.00 94.94 93 GLU A N 1
ATOM 733 C CA . GLU A 1 93 ? -15.465 -0.456 3.705 1.00 94.94 93 GLU A CA 1
ATOM 734 C C . GLU A 1 93 ? -14.508 0.455 2.931 1.00 94.94 93 GLU A C 1
ATOM 736 O O . GLU A 1 93 ? -14.362 0.312 1.712 1.00 94.94 93 GLU A O 1
ATOM 741 N N . TRP A 1 94 ? -13.822 1.361 3.633 1.00 96.38 94 TRP A N 1
ATOM 742 C CA . TRP A 1 94 ? -12.841 2.259 3.029 1.00 96.38 94 TRP A CA 1
ATOM 743 C C . TRP A 1 94 ? -11.626 1.506 2.498 1.00 96.38 94 TRP A C 1
ATOM 745 O O . TRP A 1 94 ? -11.219 1.732 1.355 1.00 96.38 94 TRP A O 1
ATOM 755 N N . ILE A 1 95 ? -11.105 0.549 3.271 1.00 95.88 95 ILE A N 1
ATOM 756 C CA . ILE A 1 95 ? -9.994 -0.300 2.833 1.00 95.88 95 ILE A CA 1
ATOM 757 C C . ILE A 1 95 ? -10.381 -1.070 1.572 1.00 95.88 95 ILE A C 1
ATOM 759 O O . ILE A 1 95 ? -9.629 -1.093 0.598 1.00 95.88 95 ILE A O 1
ATOM 763 N N . LEU A 1 96 ? -11.576 -1.663 1.548 1.00 95.69 96 LEU A N 1
ATOM 764 C CA . LEU A 1 96 ? -12.054 -2.400 0.386 1.00 95.69 96 LEU A CA 1
ATOM 765 C C . LEU A 1 96 ? -12.177 -1.503 -0.847 1.00 95.69 96 LEU A C 1
ATOM 767 O O . LEU A 1 96 ? -11.743 -1.903 -1.926 1.00 95.69 96 LEU A O 1
ATOM 771 N N . LYS A 1 97 ? -12.716 -0.290 -0.693 1.00 96.12 97 LYS A N 1
ATOM 772 C CA . LYS A 1 97 ? -12.812 0.698 -1.776 1.00 96.12 97 LYS A CA 1
ATOM 773 C C . LYS A 1 97 ? -11.430 1.078 -2.315 1.00 96.12 97 LYS A C 1
ATOM 775 O O . LYS A 1 97 ? -11.246 1.139 -3.530 1.00 96.12 97 LYS A O 1
ATOM 780 N N . GLY A 1 98 ? -10.457 1.278 -1.427 1.00 96.62 98 GLY A N 1
ATOM 781 C CA . GLY A 1 98 ? -9.063 1.531 -1.786 1.00 96.62 98 GLY A CA 1
ATOM 782 C C . GLY A 1 98 ? -8.443 0.385 -2.586 1.00 96.62 98 GLY A C 1
ATOM 783 O O . GLY A 1 98 ? -7.906 0.603 -3.671 1.00 96.62 98 GLY A O 1
ATOM 784 N N . VAL A 1 99 ? -8.606 -0.853 -2.111 1.00 96.31 99 VAL A N 1
ATOM 785 C CA . VAL A 1 99 ? -8.125 -2.058 -2.809 1.00 96.31 99 VAL A CA 1
ATOM 786 C C . VAL A 1 99 ? -8.803 -2.220 -4.172 1.00 96.31 99 VAL A C 1
ATOM 788 O O . VAL A 1 99 ? -8.132 -2.516 -5.157 1.00 96.31 99 VAL A O 1
ATOM 791 N N . GLN A 1 100 ? -10.117 -1.994 -4.266 1.00 96.62 100 GLN A N 1
ATOM 792 C CA . GLN A 1 100 ? -10.842 -2.054 -5.539 1.00 96.62 100 GLN A CA 1
ATOM 793 C C . GLN A 1 100 ? -10.302 -1.046 -6.552 1.00 96.62 100 GLN A C 1
ATOM 795 O O . GLN A 1 100 ? -10.110 -1.404 -7.712 1.00 96.62 100 GLN A O 1
ATOM 800 N N . ARG A 1 101 ? -10.026 0.188 -6.115 1.00 97.12 101 ARG A N 1
ATOM 801 C CA . ARG A 1 101 ? -9.415 1.217 -6.959 1.00 97.12 101 ARG A CA 1
ATOM 802 C C . ARG A 1 101 ? -8.029 0.785 -7.444 1.00 97.12 101 ARG A C 1
ATOM 804 O O . ARG A 1 101 ? -7.770 0.813 -8.641 1.00 97.12 101 ARG A O 1
ATOM 811 N N . PHE A 1 102 ? -7.169 0.327 -6.533 1.00 97.31 102 PHE A N 1
ATOM 812 C CA . PHE A 1 102 ? -5.808 -0.107 -6.863 1.00 97.31 102 PHE A CA 1
ATOM 813 C C . PHE A 1 102 ? -5.777 -1.245 -7.897 1.00 97.31 102 PHE A C 1
ATOM 815 O O . PHE A 1 102 ? -4.966 -1.226 -8.828 1.00 97.31 102 PHE A O 1
ATOM 822 N N . VAL A 1 103 ? -6.682 -2.219 -7.757 1.00 96.44 103 VAL A N 1
ATOM 823 C CA . VAL A 1 103 ? -6.825 -3.342 -8.698 1.00 96.44 103 VAL A CA 1
ATOM 824 C C . VAL A 1 103 ? -7.422 -2.890 -10.026 1.00 96.44 103 VAL A C 1
ATOM 826 O O . VAL A 1 103 ? -6.928 -3.284 -11.078 1.00 96.44 103 VAL A O 1
ATOM 829 N N . GLY A 1 104 ? -8.480 -2.077 -9.990 1.00 96.44 104 GLY A N 1
ATOM 830 C CA . GLY A 1 104 ? -9.201 -1.643 -11.187 1.00 96.44 104 GLY A CA 1
ATOM 831 C C . GLY A 1 104 ? -8.388 -0.718 -12.094 1.00 96.44 104 GLY A C 1
ATOM 832 O O . GLY A 1 104 ? -8.557 -0.759 -13.306 1.00 96.44 104 GLY A O 1
ATOM 833 N N . GLU A 1 105 ? -7.481 0.076 -11.524 1.00 97.25 105 GLU A N 1
ATOM 834 C CA . GLU A 1 105 ? -6.634 1.025 -12.264 1.00 97.25 105 GLU A CA 1
ATOM 835 C C . GLU A 1 105 ? -5.266 0.428 -12.653 1.00 97.25 105 GLU A C 1
ATOM 837 O O . GLU A 1 105 ? -4.395 1.148 -13.133 1.00 97.25 105 GLU A O 1
ATOM 842 N N . ARG A 1 106 ? -5.052 -0.886 -12.472 1.00 96.25 106 ARG A N 1
ATOM 843 C CA . ARG A 1 106 ? -3.749 -1.546 -12.671 1.00 96.25 106 ARG A CA 1
ATOM 844 C C . ARG A 1 106 ? -3.101 -1.270 -14.025 1.00 96.25 106 ARG A C 1
ATOM 846 O O . ARG A 1 106 ? -1.930 -0.904 -14.064 1.00 96.25 106 ARG A O 1
ATOM 853 N N . ASP A 1 107 ? -3.838 -1.458 -15.114 1.00 96.69 107 ASP A N 1
ATOM 854 C CA . ASP A 1 107 ? -3.274 -1.310 -16.460 1.00 96.69 107 ASP A CA 1
ATOM 855 C C . ASP A 1 107 ? -2.853 0.140 -16.732 1.00 96.69 107 ASP A C 1
ATOM 857 O O . ASP A 1 107 ? -1.800 0.368 -17.323 1.00 96.69 107 ASP A O 1
ATOM 861 N N . GLN A 1 108 ? -3.618 1.113 -16.224 1.00 96.56 108 GLN A N 1
ATOM 862 C CA . GLN A 1 108 ? -3.266 2.529 -16.316 1.00 96.56 108 GLN A CA 1
ATOM 863 C C . GLN A 1 108 ? -2.013 2.850 -15.493 1.00 96.56 108 GLN A C 1
ATOM 865 O O . GLN A 1 108 ? -1.091 3.456 -16.024 1.00 96.56 108 GLN A O 1
ATOM 870 N N . ARG A 1 109 ? -1.941 2.398 -14.232 1.00 96.12 109 ARG A N 1
ATOM 871 C CA . ARG A 1 109 ? -0.771 2.617 -13.355 1.00 96.12 109 ARG A CA 1
ATOM 872 C C . ARG A 1 109 ? 0.524 2.109 -13.983 1.00 96.12 109 ARG A C 1
ATOM 874 O O . ARG A 1 109 ? 1.545 2.783 -13.981 1.00 96.12 109 ARG A O 1
ATOM 881 N N . LEU A 1 110 ? 0.485 0.897 -14.536 1.00 96.56 110 LEU A N 1
ATOM 882 C CA . LEU A 1 110 ? 1.665 0.310 -15.168 1.00 96.56 110 LEU A CA 1
ATOM 883 C C . LEU A 1 110 ? 2.029 1.023 -16.474 1.00 96.56 110 LEU A C 1
ATOM 885 O O . LEU A 1 110 ? 3.214 1.167 -16.760 1.00 96.56 110 LEU A O 1
ATOM 889 N N . ALA A 1 111 ? 1.043 1.486 -17.248 1.00 96.69 111 ALA A N 1
ATOM 890 C CA . ALA A 1 111 ? 1.296 2.291 -18.439 1.00 96.69 111 ALA A CA 1
ATOM 891 C C . ALA A 1 111 ? 1.951 3.639 -18.091 1.00 96.69 111 ALA A C 1
ATOM 893 O O . ALA A 1 111 ? 2.919 4.015 -18.749 1.00 96.69 111 ALA A O 1
ATOM 894 N N . ASP A 1 112 ? 1.475 4.316 -17.042 1.00 94.88 112 ASP A N 1
ATOM 895 C CA . ASP A 1 112 ? 2.050 5.573 -16.548 1.00 94.88 112 ASP A CA 1
ATOM 896 C C . ASP A 1 112 ? 3.507 5.361 -16.096 1.00 94.88 112 ASP A C 1
ATOM 898 O O . ASP A 1 112 ? 4.404 6.083 -16.528 1.00 94.88 112 ASP A O 1
ATOM 902 N N . LEU A 1 113 ? 3.778 4.300 -15.323 1.00 95.00 113 LEU A N 1
ATOM 903 C CA . LEU A 1 113 ? 5.136 3.966 -14.879 1.00 95.00 113 LEU A CA 1
ATOM 904 C C . LEU A 1 113 ? 6.089 3.669 -16.051 1.00 95.00 113 LEU A C 1
ATOM 906 O O . LEU A 1 113 ? 7.244 4.092 -16.029 1.00 95.00 113 LEU A O 1
ATOM 910 N N . ILE A 1 114 ? 5.626 2.941 -17.073 1.00 95.88 114 ILE A N 1
ATOM 911 C CA . ILE A 1 114 ? 6.416 2.680 -18.288 1.00 95.88 114 ILE A CA 1
ATOM 912 C C . ILE A 1 114 ? 6.696 3.992 -19.027 1.00 95.88 114 ILE A C 1
ATOM 914 O O . ILE A 1 114 ? 7.831 4.230 -19.431 1.00 95.88 114 ILE A O 1
ATOM 918 N N . HIS A 1 115 ? 5.687 4.854 -19.164 1.00 95.81 115 HIS A N 1
ATOM 919 C CA . HIS A 1 115 ? 5.824 6.143 -19.830 1.00 95.81 115 HIS A CA 1
ATOM 920 C C . HIS A 1 115 ? 6.868 7.045 -19.155 1.00 95.81 115 HIS A C 1
ATOM 922 O O . HIS A 1 115 ? 7.707 7.626 -19.844 1.00 95.81 115 HIS A O 1
ATOM 928 N N . ASP A 1 116 ? 6.863 7.116 -17.822 1.00 93.94 116 ASP A N 1
ATOM 929 C CA . ASP A 1 116 ? 7.848 7.882 -17.051 1.00 93.94 116 ASP A CA 1
ATOM 930 C C . ASP A 1 116 ? 9.281 7.370 -17.282 1.00 93.94 116 ASP A C 1
ATOM 932 O O . ASP A 1 116 ? 10.219 8.158 -17.437 1.00 93.94 116 ASP A O 1
ATOM 936 N N . ILE A 1 117 ? 9.457 6.045 -17.342 1.00 94.81 117 ILE A N 1
ATOM 937 C CA . ILE A 1 117 ? 10.753 5.414 -17.631 1.00 94.81 117 ILE A CA 1
ATOM 938 C C . ILE A 1 117 ? 11.197 5.726 -19.066 1.00 94.81 117 ILE A C 1
ATOM 940 O O . ILE A 1 117 ? 12.356 6.083 -19.278 1.00 94.81 117 ILE A O 1
ATOM 944 N N . ASP A 1 118 ? 10.289 5.636 -20.040 1.00 96.94 118 ASP A N 1
ATOM 945 C CA . ASP A 1 118 ? 10.580 5.939 -21.443 1.00 96.94 118 ASP A CA 1
ATOM 946 C C . ASP A 1 118 ? 11.008 7.402 -21.638 1.00 96.94 118 ASP A C 1
ATOM 948 O O . ASP A 1 118 ? 11.908 7.669 -22.434 1.00 96.94 118 ASP A O 1
ATOM 952 N N . ILE A 1 119 ? 10.408 8.347 -20.902 1.00 96.62 119 ILE A N 1
ATOM 953 C CA . ILE A 1 119 ? 10.835 9.756 -20.891 1.00 96.62 119 ILE A CA 1
ATOM 954 C C . ILE A 1 119 ? 12.245 9.894 -20.311 1.00 96.62 119 ILE A C 1
ATOM 956 O O . ILE A 1 119 ? 13.057 10.631 -20.860 1.00 96.62 119 ILE A O 1
ATOM 960 N N . ALA A 1 120 ? 12.552 9.200 -19.213 1.00 95.31 120 ALA A N 1
ATOM 961 C CA . ALA A 1 120 ? 13.849 9.306 -18.542 1.00 95.31 120 ALA A CA 1
ATOM 962 C C . ALA A 1 120 ? 15.020 8.709 -19.347 1.00 95.31 120 ALA A C 1
ATOM 964 O O . ALA A 1 120 ? 16.177 9.029 -19.072 1.00 95.31 120 ALA A O 1
ATOM 965 N N . LEU A 1 121 ? 14.734 7.822 -20.306 1.00 95.19 121 LEU A N 1
ATOM 966 C CA . LEU A 1 121 ? 15.729 7.204 -21.189 1.00 95.19 121 LEU A CA 1
ATOM 967 C C . LEU A 1 121 ? 16.052 8.035 -22.445 1.00 95.19 121 LEU A C 1
ATOM 969 O O . LEU A 1 121 ? 16.995 7.679 -23.158 1.00 95.19 121 LEU A O 1
ATOM 973 N N . GLN A 1 122 ? 15.282 9.091 -22.730 1.00 90.50 122 GLN A N 1
ATOM 974 C CA . GLN A 1 122 ? 15.507 10.020 -23.849 1.00 90.50 122 GLN A CA 1
ATOM 975 C C . GLN A 1 122 ? 16.503 11.122 -23.481 1.00 90.50 122 GLN A C 1
ATOM 977 O O . GLN A 1 122 ? 17.316 11.471 -24.369 1.00 90.50 122 GLN A O 1
#